Protein AF-A0A711RV17-F1 (afdb_monomer)

Foldseek 3Di:
DDCVPPDPDDDDDDDPPDDPVVVVVVVVVVLVVCVVVVHDDDPVSVVVCVVVVPPPPDDPQDPVNVVVVVVVVVVPDDDDDPVVVVVVVVVVVVVVVVCVVVPDDD

pLDDT: mean 82.55, std 11.72, range [51.72, 95.69]

Nearest PDB structures (foldseek):
  2ve7-assembly2_B  TM=2.811E-01  e=3.535E+00  Homo sapiens
  3iz0-assembly1_E  TM=3.374E-01  e=9.638E+00  Homo sapiens

Mean predicted aligned error: 13.84 Å

Radius of gyration: 24.09 Å; Cα contacts (8 Å, |Δi|>4): 15; chains: 1; bounding box: 54×31×62 Å

Secondary structure (DSSP, 8-state):
---TTS-SS------TTS-HHHHHHHHHHHHHHHHHTT----HHHHHHHHHHHTT-SS----HHHHHHHHHHHHHTSPPPPHHHHHHHHHHHHHHHHHHGGGS---

Sequence (106 aa):
MNMTNMPAEPLIFQSGTQSAGLELVNIYFWIFRQFMEEKELTKPLARLVYTNLKTARTDNVSLQSVGKRFKEFFENKPEPTAEKMAQVRELRELEEARRMPYVMSK

Organism: Salmonella enterica I (NCBI:txid59201)

Structure (mmCIF, N/CA/C/O backbone):
data_AF-A0A711RV17-F1
#
_entry.id   AF-A0A711RV17-F1
#
loop_
_atom_site.group_PDB
_atom_site.id
_atom_site.type_symbol
_atom_site.label_atom_id
_atom_site.label_alt_id
_atom_site.label_comp_id
_atom_site.label_asym_id
_atom_site.label_entity_id
_atom_site.label_seq_id
_atom_site.pdbx_PDB_ins_code
_atom_site.Cartn_x
_atom_site.Cartn_y
_atom_site.Cartn_z
_atom_site.occupancy
_atom_site.B_iso_or_equiv
_atom_site.auth_seq_id
_atom_site.auth_comp_id
_atom_site.auth_asym_id
_atom_site.auth_atom_id
_atom_site.pdbx_PDB_model_num
ATOM 1 N N . MET A 1 1 ? 18.942 12.712 5.342 1.00 51.72 1 MET A N 1
ATOM 2 C CA . MET A 1 1 ? 17.540 12.266 5.516 1.00 51.72 1 MET A CA 1
ATOM 3 C C . MET A 1 1 ? 16.836 13.241 6.443 1.00 51.72 1 MET A C 1
ATOM 5 O O . MET A 1 1 ? 17.444 13.654 7.420 1.00 51.72 1 MET A O 1
ATOM 9 N N . ASN A 1 2 ? 15.605 13.639 6.123 1.00 63.06 2 ASN A N 1
ATOM 10 C CA . ASN A 1 2 ? 14.779 14.463 7.006 1.00 63.06 2 ASN A CA 1
ATOM 11 C C . ASN A 1 2 ? 14.029 13.534 7.982 1.00 63.06 2 ASN A C 1
ATOM 13 O O . ASN A 1 2 ? 13.256 12.690 7.538 1.00 63.06 2 ASN A O 1
ATOM 17 N N . MET A 1 3 ? 14.285 13.685 9.285 1.00 79.38 3 MET A N 1
ATOM 18 C CA . MET A 1 3 ? 13.766 12.824 10.360 1.00 79.38 3 MET A CA 1
ATOM 19 C C . MET A 1 3 ? 12.780 13.561 11.283 1.00 79.38 3 MET A C 1
ATOM 21 O O . MET A 1 3 ? 12.527 13.104 12.392 1.00 79.38 3 MET A O 1
ATOM 25 N N . THR A 1 4 ? 12.207 14.691 10.848 1.00 79.69 4 THR A N 1
ATOM 26 C CA . THR A 1 4 ? 11.356 15.575 11.674 1.00 79.69 4 THR A CA 1
ATOM 27 C C . THR A 1 4 ? 10.150 14.876 12.318 1.00 79.69 4 THR A C 1
ATOM 29 O O . THR A 1 4 ? 9.645 15.354 13.326 1.00 79.69 4 THR A O 1
ATOM 32 N N . ASN A 1 5 ? 9.703 13.739 11.777 1.00 72.38 5 ASN A N 1
ATOM 33 C CA . ASN A 1 5 ? 8.567 12.972 12.304 1.00 72.38 5 ASN A CA 1
ATOM 34 C C . ASN A 1 5 ? 8.966 11.652 12.984 1.00 72.38 5 ASN A C 1
ATOM 36 O O . ASN A 1 5 ? 8.089 10.844 13.291 1.00 72.38 5 ASN A O 1
ATOM 40 N N . MET A 1 6 ? 10.262 11.388 13.164 1.00 68.75 6 MET A N 1
ATOM 41 C CA . MET A 1 6 ? 10.698 10.208 13.903 1.00 68.75 6 MET A CA 1
ATOM 42 C C . MET A 1 6 ? 10.447 10.450 15.399 1.00 68.75 6 MET A C 1
ATOM 44 O O . MET A 1 6 ? 10.821 11.514 15.897 1.00 68.75 6 MET A O 1
ATOM 48 N N . PRO A 1 7 ? 9.816 9.510 16.122 1.00 74.19 7 PRO A N 1
ATOM 49 C CA . PRO A 1 7 ? 9.662 9.626 17.566 1.00 74.19 7 PRO A CA 1
ATOM 50 C C . PRO A 1 7 ? 11.030 9.826 18.229 1.00 74.19 7 PRO A C 1
ATOM 52 O O . PRO A 1 7 ? 11.968 9.087 17.934 1.00 74.19 7 PRO A O 1
ATOM 55 N N . ALA A 1 8 ? 11.139 10.829 19.105 1.00 78.75 8 ALA A N 1
ATOM 56 C CA . ALA A 1 8 ? 12.358 11.070 19.880 1.00 78.75 8 ALA A CA 1
ATOM 57 C C . ALA A 1 8 ? 12.600 9.966 20.924 1.00 78.75 8 ALA A C 1
ATOM 59 O O . ALA A 1 8 ? 13.736 9.727 21.328 1.00 78.75 8 ALA A O 1
ATOM 60 N N . GLU A 1 9 ? 11.532 9.284 21.342 1.00 81.31 9 GLU A N 1
ATOM 61 C CA . GLU A 1 9 ? 11.593 8.160 22.268 1.00 81.31 9 GLU A CA 1
ATOM 62 C C . GLU A 1 9 ? 11.722 6.819 21.521 1.00 81.31 9 GLU A C 1
ATOM 64 O O . GLU A 1 9 ? 11.080 6.628 20.481 1.00 81.31 9 GLU A O 1
ATOM 69 N N . PRO A 1 10 ? 12.520 5.865 22.041 1.00 77.50 10 PRO A N 1
ATOM 70 C CA . PRO A 1 10 ? 12.622 4.526 21.474 1.00 77.50 10 PRO A CA 1
ATOM 71 C C . PRO A 1 10 ? 11.266 3.816 21.461 1.00 77.50 10 PRO A C 1
ATOM 73 O O . PRO A 1 10 ? 10.530 3.836 22.445 1.00 77.50 10 PRO A O 1
ATOM 76 N N . LEU A 1 11 ? 10.955 3.118 20.368 1.00 70.06 11 LEU A N 1
ATOM 77 C CA . LEU A 1 11 ? 9.786 2.241 20.315 1.00 70.06 11 LEU A CA 1
ATOM 78 C C . LEU A 1 11 ? 10.022 1.030 21.229 1.00 70.06 11 LEU A C 1
ATOM 80 O O . LEU A 1 11 ? 10.791 0.129 20.893 1.00 70.06 11 LEU A O 1
ATOM 84 N N . ILE A 1 12 ? 9.369 1.013 22.391 1.00 70.56 12 ILE A N 1
ATOM 85 C CA . ILE A 1 12 ? 9.409 -0.113 23.329 1.00 70.56 12 ILE A CA 1
ATOM 86 C C . ILE A 1 12 ? 8.277 -1.081 22.969 1.00 70.56 12 ILE A C 1
ATOM 88 O O . ILE A 1 12 ? 7.100 -0.779 23.158 1.00 70.56 12 ILE A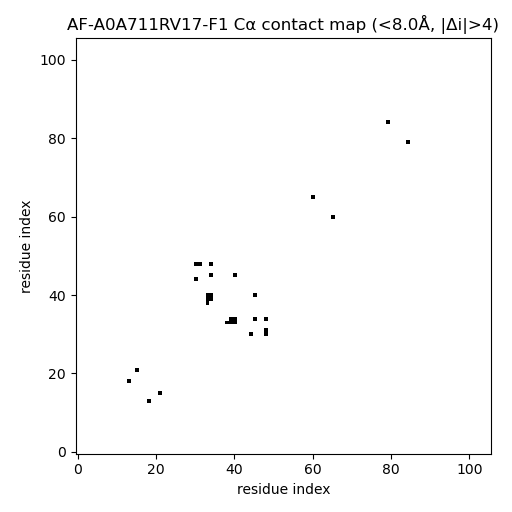 O 1
ATOM 92 N N . PHE A 1 13 ? 8.629 -2.262 22.462 1.00 60.44 13 PHE A N 1
ATOM 93 C CA . PHE A 1 13 ? 7.667 -3.325 22.171 1.00 60.44 13 PHE A CA 1
ATOM 94 C C . PHE A 1 13 ? 7.478 -4.207 23.411 1.00 60.44 13 PHE A C 1
ATOM 96 O O . PHE A 1 13 ? 8.400 -4.907 23.826 1.00 60.44 13 PHE A O 1
ATOM 103 N N . GLN A 1 14 ? 6.289 -4.169 24.016 1.00 61.12 14 GLN A N 1
ATOM 104 C CA . GLN A 1 14 ? 5.925 -5.014 25.160 1.00 61.12 14 GLN A CA 1
ATOM 1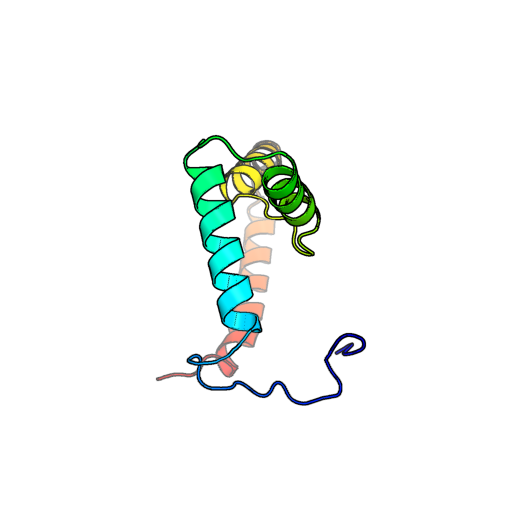05 C C . GLN A 1 14 ? 5.163 -6.269 24.705 1.00 61.12 14 GLN A C 1
ATOM 107 O O . GLN A 1 14 ? 4.385 -6.228 23.751 1.00 61.12 14 GLN A O 1
ATOM 112 N N . SER A 1 15 ? 5.373 -7.394 25.397 1.00 61.31 15 SER A N 1
ATOM 113 C CA . SER A 1 15 ? 4.679 -8.661 25.135 1.00 61.31 15 SER A CA 1
ATOM 114 C C . SER A 1 15 ? 3.172 -8.555 25.403 1.00 61.31 15 SER A C 1
ATOM 116 O O . SER A 1 15 ? 2.742 -8.011 26.419 1.00 61.31 15 SER A O 1
ATOM 118 N N . GLY A 1 16 ? 2.371 -9.087 24.479 1.00 59.34 16 GLY A N 1
ATOM 119 C CA . GLY A 1 16 ? 0.999 -8.648 24.215 1.00 59.34 16 GLY A CA 1
ATOM 120 C C . GLY A 1 16 ? -0.144 -9.139 25.104 1.00 59.34 16 GLY A C 1
ATOM 121 O O . GLY A 1 16 ? -1.276 -9.129 24.639 1.00 59.34 16 GLY A O 1
ATOM 122 N N . THR A 1 17 ? 0.091 -9.553 26.347 1.00 62.25 17 THR A N 1
ATOM 123 C CA . THR A 1 17 ? -0.991 -10.042 27.227 1.00 62.25 17 THR A CA 1
ATOM 124 C C . THR A 1 17 ? -1.742 -8.945 27.990 1.00 62.25 17 THR A C 1
ATOM 126 O O . THR A 1 17 ? -2.830 -9.217 28.483 1.00 62.25 17 THR A O 1
ATOM 129 N N . GLN A 1 18 ? -1.209 -7.718 28.074 1.00 65.81 18 GLN A N 1
ATOM 130 C CA . GLN A 1 18 ? -1.869 -6.555 28.707 1.00 65.81 18 GLN A CA 1
ATOM 131 C C . GLN A 1 18 ? -1.589 -5.246 27.949 1.00 65.81 18 GLN A C 1
ATOM 133 O O . GLN A 1 18 ? -1.399 -4.182 28.536 1.00 65.81 18 GLN A O 1
ATOM 138 N N . SER A 1 19 ? -1.483 -5.312 26.620 1.00 75.12 19 SER A N 1
ATOM 139 C CA . SER A 1 19 ? -1.264 -4.112 25.814 1.00 75.12 19 SER A CA 1
ATOM 140 C C . SER A 1 19 ? -2.603 -3.542 25.366 1.00 75.12 19 SER A C 1
ATOM 142 O O . SER A 1 19 ? -3.210 -4.045 24.420 1.00 75.12 19 SER A O 1
ATOM 144 N N . ALA A 1 20 ? -3.012 -2.431 25.983 1.00 75.31 20 ALA A N 1
ATOM 145 C CA . ALA A 1 20 ? -4.174 -1.657 25.541 1.00 75.31 20 ALA A CA 1
ATOM 146 C C . ALA A 1 20 ? -4.082 -1.277 24.047 1.00 75.31 20 ALA A C 1
ATOM 148 O O . ALA A 1 20 ? -5.094 -1.194 23.354 1.00 75.31 20 ALA A O 1
ATOM 149 N N . GLY A 1 21 ? -2.862 -1.099 23.524 1.00 77.25 21 GLY A N 1
ATOM 150 C CA . GLY A 1 21 ? -2.622 -0.860 22.101 1.00 77.25 21 GLY A CA 1
ATOM 151 C C . GLY A 1 21 ? -2.966 -2.066 21.222 1.00 77.25 21 GLY A C 1
ATOM 152 O O . GLY A 1 21 ? -3.630 -1.901 20.201 1.00 77.25 21 GLY A O 1
ATOM 153 N N . LEU A 1 22 ? -2.568 -3.280 21.617 1.00 79.88 22 LEU A N 1
ATOM 154 C CA . LEU A 1 22 ? -2.909 -4.499 20.871 1.00 79.88 22 LEU A CA 1
ATOM 155 C C . LEU A 1 22 ? -4.399 -4.839 20.965 1.00 79.88 22 LEU A C 1
ATOM 157 O O . LEU A 1 22 ? -4.993 -5.259 19.973 1.00 79.88 22 LEU A O 1
ATOM 161 N N . GLU A 1 23 ? -5.023 -4.606 22.118 1.00 80.62 23 GLU A N 1
ATOM 162 C CA . GLU A 1 23 ? -6.474 -4.745 22.274 1.00 80.62 23 GLU A CA 1
ATOM 163 C C . GLU A 1 23 ? -7.230 -3.785 21.350 1.00 80.62 23 GLU A C 1
ATOM 165 O O . GLU A 1 23 ? -8.160 -4.193 20.650 1.00 80.62 23 GLU A O 1
ATOM 170 N N . LEU A 1 24 ? -6.780 -2.529 21.267 1.00 82.38 24 LEU A N 1
ATOM 171 C CA . LEU A 1 24 ? -7.350 -1.545 20.354 1.00 82.38 24 LEU A CA 1
ATOM 172 C C . LEU A 1 24 ? -7.196 -1.980 18.890 1.00 82.38 24 LEU A C 1
ATOM 174 O O . LEU A 1 24 ? -8.162 -1.924 18.130 1.00 82.38 24 LEU A O 1
ATOM 178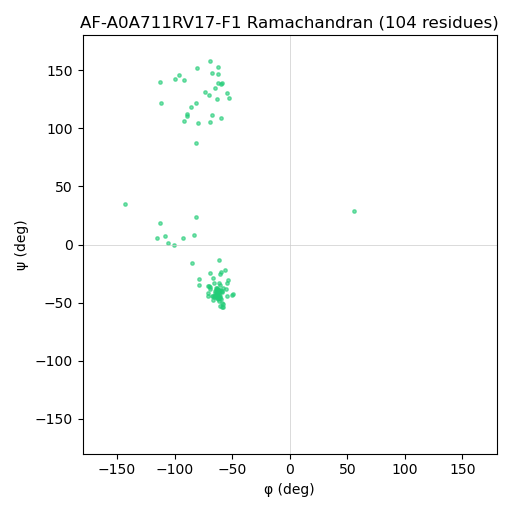 N N . VAL A 1 25 ? -6.017 -2.466 18.493 1.00 84.00 25 VAL A N 1
ATOM 179 C CA . VAL A 1 25 ? -5.769 -2.989 17.138 1.00 84.00 25 VAL A CA 1
ATOM 180 C C . VAL A 1 25 ? -6.706 -4.155 16.805 1.00 84.00 25 VAL A C 1
ATOM 182 O O . VAL A 1 25 ? -7.262 -4.197 15.707 1.00 84.00 25 VAL A O 1
ATOM 185 N N . ASN A 1 26 ? -6.955 -5.061 17.753 1.00 84.44 26 ASN A N 1
ATOM 186 C CA . ASN A 1 26 ? -7.881 -6.179 17.557 1.00 84.44 26 ASN A CA 1
ATOM 187 C C . ASN A 1 26 ? -9.322 -5.709 17.320 1.00 84.44 26 ASN A 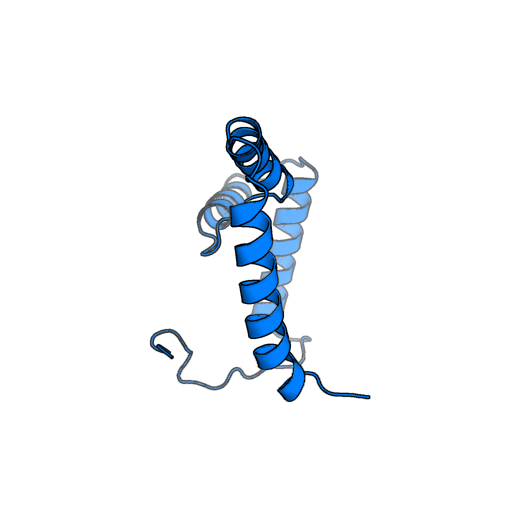C 1
ATOM 189 O O . ASN A 1 26 ? -9.997 -6.224 16.426 1.00 84.44 26 ASN A O 1
ATOM 193 N N . ILE A 1 27 ? -9.784 -4.706 18.074 1.00 87.00 27 ILE A N 1
ATOM 194 C CA . ILE A 1 27 ? -11.099 -4.086 17.859 1.00 87.00 27 ILE A CA 1
ATOM 195 C C . ILE A 1 27 ? -11.166 -3.470 16.458 1.00 87.00 27 ILE A C 1
ATOM 197 O O . ILE A 1 27 ? -12.136 -3.693 15.734 1.00 87.00 27 ILE A O 1
ATOM 201 N N . TYR A 1 28 ? -10.118 -2.755 16.039 1.00 88.06 28 TYR A N 1
ATOM 202 C CA . TYR A 1 28 ? -10.027 -2.195 14.691 1.00 88.06 28 TYR A CA 1
ATOM 203 C C . TYR A 1 28 ? -10.132 -3.282 13.617 1.00 88.06 28 TYR A C 1
ATOM 205 O O . TYR A 1 28 ? -10.979 -3.180 12.730 1.00 88.06 28 TYR A O 1
ATOM 213 N N . PHE A 1 29 ? -9.340 -4.353 13.708 1.00 89.12 29 PHE A N 1
ATOM 214 C CA . PHE A 1 29 ? -9.401 -5.448 12.739 1.00 89.12 29 PHE A CA 1
ATOM 215 C C . PHE A 1 29 ? -10.768 -6.123 12.698 1.00 89.12 29 PHE A C 1
ATOM 217 O O . PHE A 1 29 ? -11.263 -6.428 11.614 1.00 89.12 29 PHE A O 1
ATOM 224 N N . TRP A 1 30 ? -11.413 -6.308 13.848 1.00 93.12 30 TRP A N 1
ATOM 225 C CA . TRP A 1 30 ? -12.754 -6.875 13.894 1.00 93.12 30 TRP A CA 1
ATOM 226 C C . TRP A 1 30 ? -13.783 -5.979 13.186 1.00 93.12 30 TRP A C 1
ATOM 228 O O . TRP A 1 30 ? -14.540 -6.480 12.351 1.00 93.12 30 TRP A O 1
ATOM 238 N N . ILE A 1 31 ? -13.768 -4.663 13.441 1.00 92.94 31 ILE A N 1
ATOM 239 C CA . ILE A 1 31 ? -14.670 -3.695 12.790 1.00 92.94 31 ILE A CA 1
ATOM 240 C C . ILE A 1 31 ? -14.447 -3.686 11.273 1.00 92.94 31 ILE A C 1
ATOM 242 O O . ILE A 1 31 ? -15.408 -3.790 10.510 1.00 92.94 31 ILE A O 1
ATOM 246 N N . PHE A 1 32 ? -13.190 -3.597 10.826 1.00 90.19 32 PHE A N 1
ATOM 247 C CA . PHE A 1 32 ? -12.860 -3.606 9.400 1.00 90.19 32 PHE A CA 1
ATOM 248 C C . PHE A 1 32 ? -13.257 -4.926 8.738 1.00 90.19 32 PHE A C 1
ATOM 250 O O . PHE A 1 32 ? -13.789 -4.904 7.634 1.00 90.19 32 PHE A O 1
ATOM 257 N N . ARG A 1 33 ? -13.092 -6.069 9.415 1.00 92.81 33 ARG A N 1
ATOM 258 C CA . ARG A 1 33 ? -13.586 -7.353 8.905 1.00 92.81 33 ARG A CA 1
ATOM 259 C C . ARG A 1 33 ? -15.102 -7.335 8.719 1.00 92.81 33 ARG A C 1
ATOM 261 O O . ARG A 1 33 ? -15.570 -7.761 7.674 1.00 92.81 33 ARG A O 1
ATOM 268 N N . GLN A 1 34 ? -15.868 -6.831 9.694 1.00 94.12 34 GLN A N 1
ATOM 269 C CA . GLN A 1 34 ? -17.329 -6.741 9.551 1.00 94.12 34 GLN A CA 1
ATOM 270 C C . GLN A 1 34 ? -17.729 -5.836 8.376 1.00 94.12 34 GLN A C 1
ATOM 272 O O . GLN A 1 34 ? -18.623 -6.195 7.618 1.00 94.12 34 GLN A O 1
ATOM 277 N N . PHE A 1 35 ? -17.029 -4.714 8.185 1.00 91.75 35 PHE A N 1
ATOM 278 C CA . PHE A 1 35 ? -17.235 -3.834 7.034 1.00 91.75 35 PHE A CA 1
ATOM 279 C C . PHE A 1 35 ? -16.945 -4.530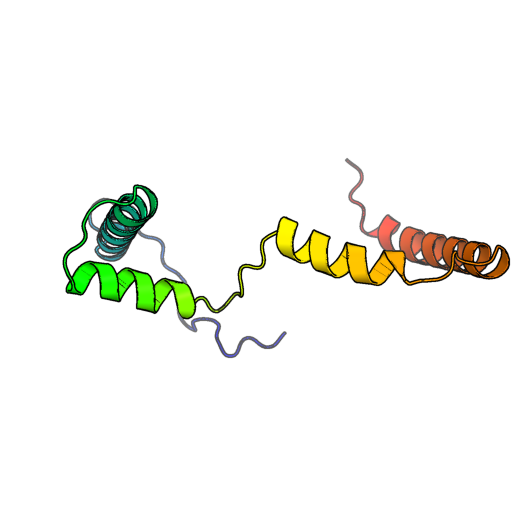 5.694 1.00 91.75 35 PHE A C 1
ATOM 281 O O . PHE A 1 35 ? -17.742 -4.425 4.769 1.00 91.75 35 PHE A O 1
ATOM 288 N N . MET A 1 36 ? -15.828 -5.258 5.597 1.00 89.06 36 MET A N 1
ATOM 289 C CA . MET A 1 36 ? -15.434 -5.992 4.384 1.00 89.06 36 MET A CA 1
ATOM 290 C C . MET A 1 36 ? -16.377 -7.161 4.064 1.00 89.06 36 MET A C 1
ATOM 292 O O . MET A 1 36 ? -16.529 -7.520 2.904 1.00 89.06 36 MET A O 1
ATOM 296 N N . GLU A 1 37 ? -17.005 -7.749 5.083 1.00 95.69 37 GLU A N 1
ATOM 297 C CA . GLU A 1 37 ? -18.039 -8.788 4.959 1.00 95.69 37 GLU A CA 1
ATOM 298 C C . GLU A 1 37 ? -19.445 -8.206 4.698 1.00 95.69 37 GLU A C 1
ATOM 300 O O . GLU A 1 37 ? -20.424 -8.944 4.774 1.00 95.69 37 GLU A O 1
ATOM 305 N N . GLU A 1 38 ? -19.559 -6.896 4.440 1.00 93.06 38 GLU A N 1
ATOM 306 C CA . GLU A 1 38 ? -20.821 -6.177 4.191 1.00 93.06 38 GLU A CA 1
ATOM 307 C C . GLU A 1 38 ? -21.864 -6.329 5.314 1.00 93.06 38 GLU A C 1
ATOM 309 O O . GLU A 1 38 ? -23.074 -6.244 5.097 1.00 93.06 38 GLU A O 1
ATOM 314 N N . LYS A 1 39 ? -21.406 -6.533 6.553 1.00 93.94 39 LYS A N 1
ATOM 315 C CA . LYS A 1 39 ? -22.291 -6.645 7.715 1.00 93.94 39 LYS A CA 1
ATOM 316 C C . LYS A 1 39 ? -22.736 -5.278 8.209 1.00 93.94 39 LYS A C 1
ATOM 318 O O . LYS A 1 39 ? -22.017 -4.282 8.109 1.00 93.94 39 LYS A O 1
ATOM 323 N N . GLU A 1 40 ? -23.920 -5.247 8.812 1.00 94.44 40 GLU A N 1
ATOM 324 C CA . GLU A 1 40 ? -24.461 -4.026 9.393 1.00 94.44 40 GLU A CA 1
ATOM 325 C C . GLU A 1 40 ? -23.575 -3.534 10.550 1.00 94.44 40 GLU A C 1
ATOM 327 O O . GLU A 1 40 ? -23.281 -4.259 11.503 1.00 94.44 40 GLU A O 1
ATOM 332 N N . LEU A 1 41 ? -23.144 -2.276 10.458 1.00 93.62 41 LEU A N 1
ATOM 333 C CA . LEU A 1 41 ? -22.385 -1.589 11.494 1.00 93.62 41 LEU A CA 1
ATOM 334 C C . LEU A 1 41 ? -23.230 -0.471 12.091 1.00 93.62 41 LEU A C 1
ATOM 336 O O . LEU A 1 41 ? -23.883 0.294 11.381 1.00 93.62 41 LEU A O 1
ATOM 340 N N . THR A 1 42 ? -23.147 -0.306 13.409 1.00 95.44 42 THR A N 1
ATOM 341 C CA . THR A 1 42 ? -23.736 0.864 14.063 1.00 95.44 42 THR A CA 1
ATOM 342 C C . THR A 1 42 ? -23.072 2.147 13.552 1.00 95.44 42 THR A C 1
ATOM 344 O O . THR A 1 42 ? -21.897 2.155 13.167 1.00 95.44 42 THR A O 1
ATOM 347 N N . LYS A 1 43 ? -23.803 3.271 13.582 1.00 93.75 43 LYS A N 1
ATOM 348 C CA . LYS A 1 43 ? -23.296 4.573 13.103 1.00 93.75 43 LYS A CA 1
ATOM 349 C C . LYS A 1 43 ? -21.905 4.945 13.659 1.00 93.75 43 LYS A C 1
ATOM 351 O O . LYS A 1 43 ? -21.080 5.405 12.868 1.00 93.75 43 LYS A O 1
ATOM 356 N N . PRO A 1 44 ? -21.593 4.748 14.960 1.00 91.81 44 PRO A N 1
ATOM 357 C CA . PRO A 1 44 ? -20.258 5.038 15.488 1.00 91.81 44 PRO A CA 1
ATOM 358 C C . PRO A 1 44 ? -19.149 4.177 14.867 1.00 91.81 44 PRO A C 1
ATOM 360 O O . PRO A 1 44 ? -18.089 4.704 14.532 1.00 91.81 44 PRO A O 1
ATOM 363 N N . LEU A 1 45 ? -19.396 2.880 14.659 1.00 91.06 45 LEU A N 1
ATOM 364 C CA . LEU A 1 45 ? -18.413 1.961 14.076 1.00 91.06 45 LEU A CA 1
ATOM 365 C C . LEU A 1 45 ? -18.188 2.250 12.588 1.00 91.06 45 LEU A C 1
ATOM 367 O O . LEU A 1 45 ? -17.047 2.318 12.136 1.00 91.06 45 LEU A O 1
ATOM 371 N N . ALA A 1 46 ? -19.261 2.521 11.841 1.00 90.31 46 ALA A N 1
ATOM 372 C CA . ALA A 1 46 ? -19.168 2.917 10.437 1.00 90.31 46 ALA A CA 1
ATOM 373 C C . ALA A 1 46 ? -18.379 4.229 10.260 1.00 90.31 46 ALA A C 1
ATOM 375 O O . ALA A 1 46 ? -17.550 4.353 9.354 1.00 90.31 46 ALA A O 1
ATOM 376 N N . ARG A 1 47 ? -18.576 5.201 11.163 1.00 89.25 47 ARG A N 1
ATOM 377 C CA . ARG A 1 47 ? -17.811 6.457 11.166 1.00 89.25 47 ARG A CA 1
ATOM 378 C C . ARG A 1 47 ? -16.316 6.214 11.377 1.00 89.25 47 ARG A C 1
ATOM 380 O O . ARG A 1 47 ? -15.504 6.876 10.728 1.00 89.25 47 ARG A O 1
ATOM 387 N N . LEU A 1 48 ? -15.952 5.277 12.252 1.00 87.94 48 LEU A N 1
ATOM 388 C CA . LEU A 1 48 ? -14.558 4.917 12.514 1.00 87.94 48 LEU A CA 1
ATOM 389 C C . LEU A 1 48 ? -13.890 4.334 11.262 1.00 87.94 48 LEU A C 1
ATOM 391 O O . LEU A 1 48 ? -12.792 4.767 10.914 1.00 87.94 48 LEU A O 1
ATOM 395 N N . VAL A 1 49 ? -14.573 3.453 10.527 1.00 87.62 49 VAL A N 1
ATOM 396 C CA . VAL A 1 49 ? -14.080 2.937 9.238 1.00 87.62 49 VAL A CA 1
ATOM 397 C C . VAL A 1 49 ? -13.888 4.068 8.231 1.00 87.62 49 VAL A C 1
ATOM 399 O O . VAL A 1 49 ? -12.794 4.231 7.702 1.00 87.62 49 VAL A O 1
ATOM 402 N N . TYR A 1 50 ? -14.914 4.892 7.996 1.00 83.19 50 TYR A N 1
ATOM 403 C CA . TYR A 1 50 ? -14.863 5.951 6.981 1.00 83.19 50 TYR A CA 1
ATOM 404 C C . TYR A 1 50 ? -13.753 6.974 7.243 1.00 83.19 50 TYR A C 1
ATOM 406 O O . TYR A 1 50 ? -13.057 7.394 6.317 1.00 83.19 50 TYR A O 1
ATOM 414 N N . THR A 1 51 ? -13.576 7.357 8.510 1.00 82.44 51 THR A N 1
ATOM 415 C CA . THR A 1 51 ? -12.551 8.331 8.899 1.00 82.44 51 THR A CA 1
ATOM 416 C C . THR A 1 51 ? -11.158 7.770 8.644 1.00 82.44 51 THR A C 1
ATOM 418 O O . THR A 1 51 ? -10.330 8.489 8.112 1.00 82.44 51 THR A O 1
ATOM 421 N N . ASN A 1 52 ? -10.910 6.493 8.948 1.00 78.00 52 ASN A N 1
ATOM 422 C CA . ASN A 1 52 ? -9.603 5.860 8.745 1.00 78.00 52 ASN A CA 1
ATOM 423 C C . ASN A 1 52 ? -9.340 5.451 7.284 1.00 78.00 52 ASN A C 1
ATOM 425 O O . ASN A 1 52 ? -8.200 5.485 6.831 1.00 78.00 52 ASN A O 1
ATOM 429 N N . LEU A 1 53 ? -10.384 5.116 6.519 1.00 72.94 53 L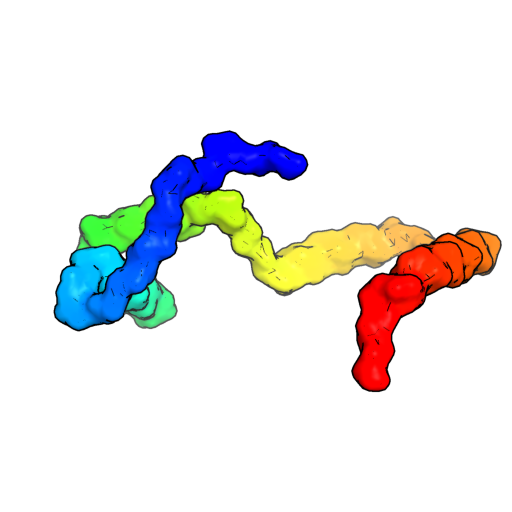EU A N 1
ATOM 430 C CA . LEU A 1 53 ? -10.273 4.728 5.109 1.00 72.94 53 LEU A CA 1
ATOM 431 C C . LEU A 1 53 ? -9.699 5.857 4.239 1.00 72.94 53 LEU A C 1
ATOM 433 O O . LEU A 1 53 ? -8.997 5.589 3.269 1.00 72.94 53 LEU A O 1
ATOM 437 N N . LYS A 1 54 ? -10.006 7.116 4.583 1.00 66.31 54 LYS A N 1
ATOM 438 C CA . LYS A 1 54 ? -9.624 8.308 3.806 1.00 66.31 54 LYS A CA 1
ATOM 439 C C . LYS A 1 54 ? -8.484 9.128 4.414 1.00 66.31 54 LYS A C 1
ATOM 441 O O . LYS A 1 54 ? -8.134 10.163 3.858 1.00 66.31 54 LYS A O 1
ATOM 446 N N . THR A 1 55 ? -7.926 8.705 5.546 1.00 66.62 55 THR A N 1
ATOM 447 C CA . THR A 1 55 ? -6.839 9.421 6.244 1.00 66.62 55 THR A CA 1
ATOM 448 C C . THR A 1 55 ? -5.534 8.641 6.287 1.00 66.62 55 THR A C 1
ATOM 450 O O . THR A 1 55 ? -4.571 9.099 6.909 1.00 66.62 55 THR A O 1
ATOM 453 N N . ALA A 1 56 ? -5.466 7.485 5.621 1.00 63.34 56 ALA A N 1
ATOM 454 C CA . ALA A 1 56 ? -4.195 6.819 5.400 1.00 63.34 56 ALA A CA 1
ATOM 455 C C . ALA A 1 56 ? -3.222 7.821 4.758 1.00 63.34 56 ALA A C 1
ATOM 457 O O . ALA A 1 56 ? -3.526 8.439 3.741 1.00 63.34 56 ALA A O 1
ATOM 458 N N . ARG A 1 57 ? -2.041 7.996 5.366 1.00 55.72 57 ARG A N 1
ATOM 459 C CA . ARG A 1 57 ? -0.966 8.849 4.819 1.00 55.72 57 ARG A CA 1
ATOM 460 C C . ARG A 1 57 ? -0.466 8.366 3.452 1.00 55.72 57 ARG A C 1
ATOM 462 O O . ARG A 1 57 ? 0.272 9.083 2.785 1.00 55.72 57 ARG A O 1
ATOM 469 N N . THR A 1 58 ? -0.836 7.149 3.076 1.00 53.91 58 THR A N 1
ATOM 470 C CA . THR A 1 58 ? -0.533 6.500 1.810 1.00 53.91 58 THR A CA 1
ATOM 471 C C . THR A 1 58 ? -1.808 6.341 0.993 1.00 53.91 58 THR A C 1
ATOM 473 O O . THR A 1 58 ? -2.749 5.667 1.415 1.00 53.91 58 THR A O 1
ATOM 476 N N . ASP A 1 59 ? -1.808 6.910 -0.212 1.00 58.56 59 ASP A N 1
ATOM 477 C CA . ASP A 1 59 ? -2.800 6.584 -1.230 1.00 58.56 59 ASP A CA 1
ATOM 478 C C . ASP A 1 59 ? -2.581 5.141 -1.687 1.00 58.56 59 ASP A C 1
ATOM 480 O O . ASP A 1 59 ? -1.589 4.808 -2.339 1.00 58.56 59 ASP A O 1
ATOM 484 N N . ASN A 1 60 ? -3.523 4.265 -1.353 1.00 62.38 60 ASN A N 1
ATOM 485 C CA . ASN A 1 60 ? -3.517 2.900 -1.856 1.00 62.38 60 ASN A CA 1
ATOM 486 C C . ASN A 1 60 ? -4.122 2.893 -3.263 1.00 62.38 60 ASN A C 1
ATOM 488 O O . ASN A 1 60 ? -5.323 2.703 -3.448 1.00 62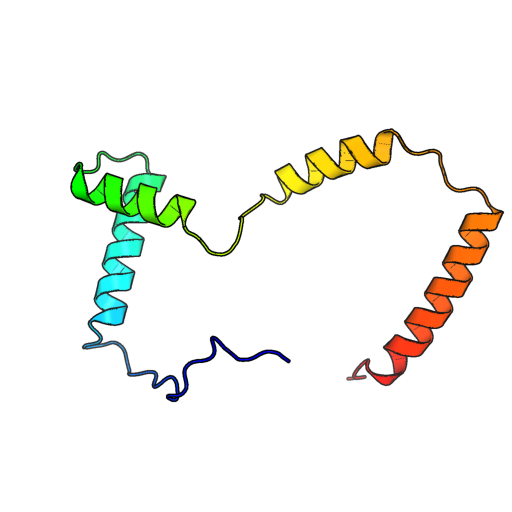.38 60 ASN A O 1
ATOM 492 N N . VAL A 1 61 ? -3.286 3.118 -4.274 1.00 66.38 61 VAL A N 1
ATOM 493 C CA . VAL A 1 61 ? -3.668 2.890 -5.670 1.00 66.38 61 VAL A CA 1
ATOM 494 C C . VAL A 1 61 ? -3.513 1.398 -5.948 1.00 66.38 61 VAL A C 1
ATOM 496 O O . VAL A 1 61 ? -2.426 0.846 -5.793 1.00 66.38 61 VAL A O 1
ATOM 499 N N . SER A 1 62 ? -4.589 0.720 -6.355 1.00 76.31 62 SER A N 1
ATOM 500 C CA . SER A 1 62 ? -4.483 -0.700 -6.703 1.00 76.31 62 SER A CA 1
ATOM 501 C C . SER A 1 62 ? -3.536 -0.890 -7.892 1.00 76.31 62 SER A C 1
ATOM 503 O O . SER A 1 62 ? -3.509 -0.059 -8.804 1.00 76.31 62 SER A O 1
ATOM 505 N N . LEU A 1 63 ? -2.800 -2.007 -7.935 1.00 79.00 63 LEU A N 1
ATOM 506 C CA . LEU A 1 63 ? -1.949 -2.347 -9.087 1.00 79.00 63 LEU A CA 1
ATOM 507 C C . LEU A 1 63 ? -2.746 -2.358 -10.398 1.00 79.00 63 LEU A C 1
ATOM 509 O O . LEU A 1 63 ? -2.236 -1.949 -11.435 1.00 79.00 63 LEU A O 1
ATOM 513 N N . GLN A 1 64 ? -4.024 -2.741 -10.340 1.00 81.38 64 GLN A N 1
ATOM 514 C CA . GLN A 1 64 ? -4.944 -2.650 -11.471 1.00 81.38 64 GLN A CA 1
ATOM 515 C C . GLN A 1 64 ? -5.173 -1.197 -11.920 1.00 81.38 64 GLN A C 1
ATOM 517 O O . GLN A 1 64 ? -5.179 -0.917 -13.117 1.00 81.38 64 GLN A O 1
ATOM 522 N N . SER A 1 65 ? -5.342 -0.263 -10.980 1.00 81.75 65 SER A N 1
ATOM 523 C CA . SER A 1 65 ? -5.538 1.161 -11.286 1.00 81.75 65 SER A CA 1
ATOM 524 C C . SER A 1 65 ? -4.270 1.799 -11.849 1.00 81.75 65 SER A C 1
ATOM 526 O O . SER A 1 65 ? -4.352 2.593 -12.786 1.00 81.75 65 SER A O 1
ATOM 528 N N . VAL A 1 66 ? -3.099 1.419 -11.323 1.00 86.25 66 VAL A N 1
ATOM 529 C CA . VAL A 1 66 ? -1.798 1.769 -11.912 1.00 86.25 66 VAL A CA 1
ATOM 530 C C . VAL A 1 66 ? -1.728 1.222 -13.338 1.00 86.25 66 VAL A C 1
ATOM 532 O O . VAL A 1 66 ? -1.541 1.989 -14.277 1.00 86.25 66 VAL A O 1
ATOM 535 N N . GLY A 1 67 ? -1.981 -0.075 -13.520 1.00 88.94 67 GLY A N 1
ATOM 536 C CA . GLY A 1 67 ? -1.952 -0.737 -14.821 1.00 88.94 67 GLY A CA 1
ATOM 537 C C . GLY A 1 67 ? -2.854 -0.067 -15.855 1.00 88.94 67 GLY A C 1
ATOM 538 O O . GLY A 1 67 ? -2.403 0.188 -16.965 1.00 88.94 67 GLY A O 1
ATOM 539 N N . LYS A 1 68 ? -4.088 0.305 -15.489 1.00 88.62 68 LYS A N 1
ATOM 540 C CA . LYS A 1 68 ? -5.010 1.021 -16.384 1.00 88.62 68 LYS A CA 1
ATOM 541 C C . LYS A 1 68 ? -4.427 2.354 -16.863 1.00 88.62 68 LYS A C 1
ATOM 543 O O . LYS A 1 68 ? -4.386 2.601 -18.063 1.00 88.62 68 LYS A O 1
ATOM 548 N N . ARG A 1 69 ? -3.937 3.185 -15.936 1.00 85.69 69 ARG A N 1
ATOM 549 C CA . ARG A 1 69 ? -3.362 4.503 -16.259 1.00 85.69 69 ARG A CA 1
ATOM 550 C C . ARG A 1 69 ? -2.118 4.384 -17.137 1.00 85.69 69 ARG A C 1
ATOM 552 O O . ARG A 1 69 ? -1.960 5.132 -18.095 1.00 85.69 69 ARG A O 1
ATOM 559 N N . PHE A 1 70 ? -1.235 3.445 -16.809 1.00 89.25 70 PHE A N 1
ATOM 560 C CA . PHE A 1 70 ? -0.006 3.236 -17.569 1.00 89.25 70 PHE A CA 1
ATOM 561 C C . PHE A 1 70 ? -0.276 2.620 -18.942 1.00 89.25 70 PHE A C 1
ATOM 563 O O . PHE A 1 70 ? 0.378 3.011 -19.902 1.00 89.25 70 PHE A O 1
ATOM 570 N N . LYS A 1 71 ? -1.257 1.720 -19.063 1.00 90.12 71 LYS A N 1
ATOM 571 C CA . LYS A 1 71 ? -1.675 1.155 -20.350 1.00 90.12 71 LYS A CA 1
ATOM 572 C C . LYS A 1 71 ? -2.114 2.256 -21.314 1.00 90.12 71 LYS A C 1
ATOM 574 O O . LYS A 1 71 ? -1.531 2.381 -22.383 1.00 90.12 71 LYS A O 1
ATOM 579 N N . GLU A 1 72 ? -3.043 3.111 -20.888 1.00 87.44 72 GLU A N 1
ATOM 580 C CA . GLU A 1 72 ? -3.506 4.258 -21.684 1.00 87.44 72 GLU A CA 1
ATOM 581 C C . GLU A 1 72 ? -2.350 5.205 -22.054 1.00 87.44 72 GLU A C 1
ATOM 583 O O . GLU A 1 72 ? -2.294 5.740 -23.161 1.00 87.44 72 GLU A O 1
ATOM 588 N N . PHE A 1 73 ? -1.392 5.407 -21.144 1.00 87.12 73 PHE A N 1
ATOM 589 C CA . PHE A 1 73 ? -0.217 6.233 -21.412 1.00 87.12 73 PHE A CA 1
ATOM 590 C C . PHE A 1 73 ? 0.724 5.617 -22.457 1.00 87.12 73 PHE A C 1
ATOM 592 O O . PHE A 1 73 ? 1.197 6.342 -23.332 1.00 87.12 73 PHE A O 1
ATOM 599 N N . PHE A 1 74 ? 1.015 4.315 -22.369 1.00 86.12 74 PHE A N 1
ATOM 600 C CA . PHE A 1 74 ? 1.973 3.638 -23.247 1.00 86.12 74 PHE A CA 1
ATOM 601 C C . PHE A 1 74 ? 1.399 3.303 -24.625 1.00 86.12 74 PHE A C 1
ATOM 603 O O . PHE A 1 74 ? 2.127 3.423 -25.604 1.00 86.12 74 PHE A O 1
ATOM 610 N N . GLU A 1 75 ? 0.111 2.965 -24.728 1.00 89.88 75 GLU A N 1
ATOM 611 C CA . GLU A 1 75 ? -0.549 2.685 -26.017 1.00 89.88 75 GLU A CA 1
ATOM 612 C C . GLU A 1 75 ? -0.512 3.887 -26.974 1.00 89.88 75 GLU A C 1
ATOM 614 O O . GLU A 1 75 ? -0.521 3.719 -28.189 1.00 89.88 75 GLU A O 1
ATOM 619 N N . ASN A 1 76 ? -0.417 5.104 -26.433 1.00 86.50 76 ASN A N 1
ATOM 620 C CA . ASN A 1 76 ? -0.369 6.344 -27.208 1.00 86.50 76 ASN A CA 1
ATOM 621 C C . ASN A 1 76 ? 1.058 6.824 -27.532 1.00 86.50 76 ASN A C 1
ATOM 623 O O . ASN A 1 76 ? 1.235 7.938 -28.035 1.00 86.50 76 ASN A O 1
ATOM 627 N N . LYS A 1 77 ? 2.098 6.046 -27.208 1.00 86.44 77 LYS A N 1
ATOM 628 C CA . LYS A 1 77 ? 3.493 6.417 -27.488 1.00 86.44 77 LYS A CA 1
ATOM 629 C C . LYS A 1 77 ? 3.996 5.721 -28.755 1.00 86.44 77 LYS A C 1
ATOM 631 O O . LYS A 1 77 ? 3.670 4.562 -28.981 1.00 86.44 77 LYS A O 1
ATOM 636 N N . PRO A 1 78 ? 4.815 6.405 -29.574 1.00 88.38 78 PRO A N 1
ATOM 637 C CA . PRO A 1 78 ? 5.467 5.763 -30.704 1.00 88.38 78 PRO A CA 1
ATOM 638 C C . PRO A 1 78 ? 6.496 4.740 -30.219 1.00 88.38 78 PRO A C 1
ATOM 640 O O . PRO A 1 78 ? 7.165 4.959 -29.203 1.00 88.38 78 PRO A O 1
ATOM 643 N N . GLU A 1 79 ? 6.663 3.670 -30.993 1.00 88.50 79 GLU A N 1
ATOM 644 C CA . GLU A 1 79 ? 7.727 2.696 -30.766 1.00 88.50 79 GLU A CA 1
ATOM 645 C C . GLU A 1 79 ? 9.111 3.376 -30.817 1.00 88.50 79 GLU A C 1
ATOM 647 O O . GLU A 1 79 ? 9.345 4.258 -31.658 1.00 88.50 79 GLU A O 1
ATOM 652 N N . PRO A 1 80 ? 10.048 3.013 -29.924 1.00 87.75 80 PRO A N 1
ATOM 653 C CA . PRO A 1 80 ? 11.388 3.584 -29.930 1.00 87.75 80 PRO A CA 1
ATOM 654 C C . PRO A 1 80 ? 12.142 3.262 -31.226 1.00 87.75 80 PRO A C 1
ATOM 656 O O . PRO A 1 80 ? 12.130 2.134 -31.717 1.00 87.75 80 PRO A O 1
ATOM 659 N N . THR A 1 81 ? 12.871 4.243 -31.760 1.00 92.94 81 THR A N 1
ATOM 660 C CA . THR A 1 81 ? 13.749 4.030 -32.919 1.00 92.94 81 THR A CA 1
ATOM 661 C C . THR A 1 81 ? 14.959 3.168 -32.554 1.00 92.94 81 THR A C 1
ATOM 663 O O . THR A 1 81 ? 15.380 3.126 -31.396 1.00 92.94 81 THR A O 1
ATOM 666 N N . ALA A 1 82 ? 15.572 2.524 -33.551 1.00 91.75 82 ALA A N 1
ATOM 667 C CA . ALA A 1 82 ? 16.767 1.697 -33.354 1.00 91.75 82 ALA A CA 1
ATOM 668 C C . ALA A 1 82 ? 17.919 2.461 -32.669 1.00 91.75 82 ALA A C 1
ATOM 670 O O . ALA A 1 82 ? 18.578 1.920 -31.785 1.00 91.75 82 ALA A O 1
ATOM 671 N N . GLU A 1 83 ? 18.105 3.739 -33.009 1.00 92.69 83 GLU A N 1
ATOM 672 C CA . GLU A 1 83 ? 19.105 4.618 -32.385 1.00 92.69 83 GLU A CA 1
ATOM 673 C C . GLU A 1 83 ? 18.825 4.852 -30.895 1.00 92.69 83 GLU A C 1
ATOM 675 O O . GLU A 1 83 ? 19.721 4.724 -30.062 1.00 92.69 83 GLU A O 1
ATOM 680 N N . LYS A 1 84 ? 17.564 5.122 -30.527 1.00 90.88 84 LYS A N 1
ATOM 681 C CA . LYS A 1 84 ? 17.162 5.256 -29.118 1.00 90.88 84 LYS A CA 1
ATOM 682 C C . LYS A 1 84 ? 17.339 3.942 -28.365 1.00 90.88 84 LYS A C 1
ATOM 684 O O . LYS A 1 84 ? 17.763 3.950 -27.215 1.00 90.88 84 LYS A O 1
ATOM 689 N N . MET A 1 85 ? 17.064 2.811 -29.012 1.00 94.06 85 MET A N 1
ATOM 690 C CA . MET A 1 85 ? 17.288 1.494 -28.417 1.00 94.06 85 MET A CA 1
ATOM 691 C C . MET A 1 85 ? 18.773 1.199 -28.181 1.00 94.06 85 MET A C 1
ATOM 693 O O . MET A 1 85 ? 19.094 0.536 -27.197 1.00 94.06 85 MET A O 1
ATOM 697 N N . ALA A 1 86 ? 19.677 1.696 -29.031 1.00 93.31 86 ALA A N 1
ATOM 698 C CA . ALA A 1 86 ? 21.119 1.602 -28.803 1.00 93.31 86 ALA A CA 1
ATOM 699 C C . ALA A 1 86 ? 21.546 2.434 -27.581 1.00 93.31 86 ALA A C 1
ATOM 701 O O . ALA A 1 86 ? 22.171 1.897 -26.670 1.00 93.31 86 ALA A O 1
ATOM 702 N N . GLN A 1 87 ? 21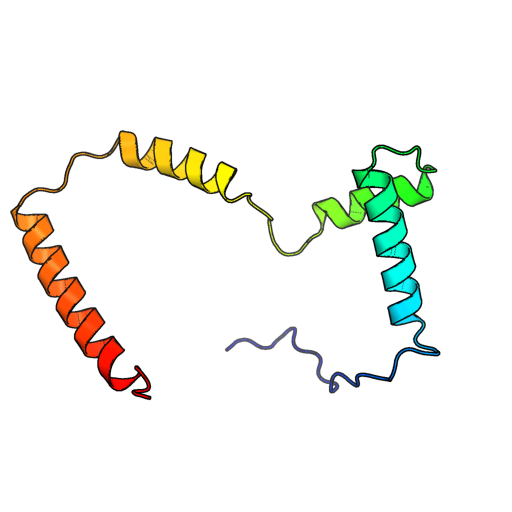.086 3.686 -27.485 1.00 92.69 87 GLN A N 1
ATOM 703 C CA . GLN A 1 87 ? 21.345 4.552 -26.324 1.00 92.69 87 GLN A CA 1
ATOM 704 C C . GLN A 1 87 ? 20.824 3.944 -25.011 1.00 92.69 87 GLN A C 1
ATOM 706 O O . GLN A 1 87 ? 21.486 4.003 -23.978 1.00 92.69 87 GLN A O 1
ATOM 711 N N . VAL A 1 88 ? 19.645 3.313 -25.038 1.00 92.88 88 VAL A N 1
ATOM 712 C CA . VAL A 1 88 ? 19.085 2.618 -23.866 1.00 92.88 88 VAL A CA 1
ATOM 713 C C . VAL A 1 88 ? 19.968 1.447 -23.428 1.00 92.88 88 VAL A C 1
ATOM 715 O O . VAL A 1 88 ? 20.103 1.215 -22.227 1.00 92.88 88 VAL A O 1
ATOM 718 N N . ARG A 1 89 ? 20.577 0.708 -24.365 1.00 93.81 89 ARG A N 1
ATOM 719 C CA . ARG A 1 89 ? 21.494 -0.397 -24.033 1.00 93.81 89 ARG A CA 1
ATOM 720 C C . ARG A 1 89 ? 22.750 0.117 -23.341 1.00 93.81 89 ARG A C 1
ATOM 722 O O . ARG A 1 89 ? 23.093 -0.412 -22.291 1.00 93.81 89 ARG A O 1
ATOM 729 N N . GLU A 1 90 ? 23.349 1.186 -23.857 1.00 93.88 90 GLU A N 1
ATOM 730 C CA . GLU A 1 90 ? 24.517 1.826 -23.238 1.00 93.88 90 GLU A CA 1
ATOM 731 C C . GLU A 1 90 ? 24.203 2.317 -21.816 1.00 93.88 90 GLU A C 1
ATOM 733 O O . GLU A 1 90 ? 24.933 2.023 -20.870 1.00 93.88 90 GLU A O 1
ATOM 738 N N . LEU A 1 91 ? 23.068 3.000 -21.628 1.00 94.56 91 LEU A N 1
ATOM 739 C CA . LEU A 1 91 ? 22.630 3.460 -20.304 1.00 94.56 91 LEU A CA 1
ATOM 740 C C . LEU A 1 91 ? 22.379 2.299 -19.338 1.00 94.56 91 LEU A C 1
ATOM 742 O O . LEU A 1 91 ? 22.718 2.390 -18.157 1.00 94.56 91 LEU A O 1
ATOM 746 N N . ARG A 1 92 ? 21.802 1.201 -19.832 1.00 94.00 92 ARG A N 1
ATOM 747 C CA . ARG A 1 92 ? 21.571 -0.004 -19.035 1.00 94.00 92 ARG A CA 1
ATOM 748 C C . ARG A 1 92 ? 22.885 -0.641 -18.594 1.00 94.00 92 ARG A C 1
ATOM 750 O O . ARG A 1 92 ? 22.981 -1.049 -17.445 1.00 94.00 92 ARG A O 1
ATOM 757 N N . GLU A 1 93 ? 23.873 -0.732 -19.478 1.00 95.44 93 GLU A N 1
ATOM 758 C CA . GLU A 1 93 ? 25.194 -1.283 -19.156 1.00 95.44 93 GLU A CA 1
ATOM 759 C C . GLU A 1 93 ? 25.924 -0.431 -18.113 1.00 95.44 93 GLU A C 1
ATOM 761 O O . GLU A 1 93 ? 26.513 -0.977 -17.181 1.00 95.44 93 GLU A O 1
ATOM 766 N N . LEU A 1 94 ? 25.816 0.898 -18.203 1.00 94.81 94 LEU A N 1
ATOM 767 C CA . LEU A 1 94 ? 26.355 1.818 -17.198 1.00 94.81 94 LEU A CA 1
ATOM 768 C C . LEU A 1 94 ? 25.698 1.635 -15.824 1.00 94.81 94 LEU A C 1
ATOM 770 O O . LEU A 1 94 ? 26.395 1.565 -14.811 1.00 94.81 94 LEU A O 1
ATOM 774 N N . GLU A 1 95 ? 24.367 1.554 -15.771 1.00 93.94 95 GLU A N 1
ATOM 775 C CA . GLU A 1 95 ? 23.633 1.302 -14.524 1.00 93.94 95 GLU A CA 1
ATOM 776 C C . GLU A 1 95 ? 23.939 -0.085 -13.954 1.00 93.94 95 GLU A C 1
ATOM 778 O O . GLU A 1 95 ? 24.139 -0.234 -12.750 1.00 93.94 95 GLU A O 1
ATOM 783 N N . GLU A 1 96 ? 24.055 -1.099 -14.808 1.00 91.62 96 GLU A N 1
ATOM 784 C CA . GLU A 1 96 ? 24.408 -2.448 -14.384 1.00 91.62 96 GLU A CA 1
ATOM 785 C C . GLU A 1 96 ? 25.828 -2.488 -13.808 1.00 91.62 96 GLU A C 1
ATOM 787 O O . GLU A 1 96 ? 26.034 -3.023 -12.720 1.00 91.62 96 GLU A O 1
ATOM 792 N N . ALA A 1 97 ? 26.793 -1.830 -14.455 1.00 94.19 97 ALA A N 1
ATOM 793 C CA . ALA A 1 97 ? 28.148 -1.681 -13.932 1.00 94.19 97 ALA A CA 1
ATOM 794 C C . ALA A 1 97 ? 28.182 -0.938 -12.584 1.00 94.19 97 ALA A C 1
ATOM 796 O O . ALA A 1 97 ? 28.986 -1.286 -11.721 1.00 94.19 97 ALA A O 1
ATOM 797 N N . ARG A 1 98 ? 27.292 0.043 -12.362 1.00 92.88 98 ARG A N 1
ATOM 798 C CA . ARG A 1 98 ? 27.129 0.713 -11.056 1.00 92.88 98 ARG A CA 1
ATOM 799 C C . ARG A 1 98 ? 26.498 -0.191 -10.006 1.00 92.88 98 ARG A C 1
ATOM 801 O O . ARG A 1 98 ? 26.858 -0.091 -8.839 1.00 92.88 98 ARG A O 1
ATOM 808 N N . ARG A 1 99 ? 25.558 -1.052 -10.399 1.00 92.25 99 ARG A N 1
ATOM 809 C CA . ARG A 1 99 ? 24.856 -1.981 -9.507 1.00 92.25 99 ARG A CA 1
ATOM 810 C C . ARG A 1 99 ? 25.774 -3.102 -9.031 1.00 92.25 99 ARG A C 1
ATOM 812 O O . ARG A 1 99 ? 25.757 -3.416 -7.845 1.00 92.25 99 ARG A O 1
ATOM 819 N N . MET A 1 100 ? 26.562 -3.689 -9.936 1.00 90.88 100 MET A N 1
ATOM 820 C CA . MET A 1 100 ? 27.367 -4.898 -9.702 1.00 90.88 100 MET A CA 1
ATOM 821 C C . MET A 1 100 ? 28.245 -4.867 -8.433 1.00 90.88 100 MET A C 1
ATOM 823 O O . MET A 1 100 ? 28.207 -5.852 -7.699 1.00 90.88 100 MET A O 1
ATOM 827 N N . PRO A 1 101 ? 28.958 -3.774 -8.091 1.00 90.31 101 PRO A N 1
ATOM 828 C CA . PRO A 1 101 ? 29.730 -3.677 -6.847 1.00 90.31 101 PRO A CA 1
ATOM 829 C C . PRO A 1 101 ? 28.910 -3.829 -5.557 1.00 90.31 101 PRO A C 1
ATOM 831 O O . PRO A 1 101 ? 29.464 -4.183 -4.521 1.00 90.31 101 PRO A O 1
ATOM 834 N N . TYR A 1 102 ? 27.604 -3.554 -5.603 1.00 88.06 102 TYR A N 1
ATOM 835 C CA . TYR A 1 102 ? 26.687 -3.651 -4.461 1.00 88.06 102 TYR A CA 1
ATOM 836 C C . TYR A 1 102 ? 25.854 -4.938 -4.479 1.00 88.06 102 TYR A C 1
ATOM 838 O O . TYR A 1 102 ? 25.034 -5.169 -3.587 1.00 88.06 102 TYR A O 1
ATOM 846 N N . VAL A 1 103 ? 26.038 -5.786 -5.494 1.00 85.19 103 VAL A N 1
ATOM 847 C CA . VAL A 1 103 ? 25.419 -7.108 -5.545 1.00 85.19 103 VAL A CA 1
ATOM 848 C C . VAL A 1 103 ? 26.237 -8.028 -4.657 1.00 85.19 103 VAL A C 1
ATOM 850 O O . VAL A 1 103 ? 27.325 -8.456 -5.025 1.00 85.19 103 V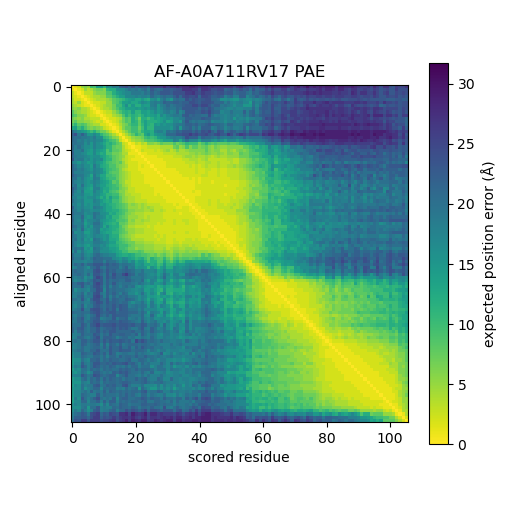AL A O 1
ATOM 853 N N . MET A 1 104 ? 25.704 -8.341 -3.480 1.00 71.25 104 MET A N 1
ATOM 854 C CA . MET A 1 104 ? 26.280 -9.360 -2.607 1.00 71.25 104 MET A CA 1
ATOM 855 C C . MET A 1 104 ? 26.296 -10.698 -3.361 1.00 71.25 104 MET A C 1
ATOM 857 O O . MET A 1 104 ? 25.236 -11.286 -3.594 1.00 71.25 104 MET A O 1
ATOM 861 N N . SER A 1 105 ? 27.476 -11.176 -3.763 1.00 68.19 105 SER A N 1
ATOM 862 C CA . SER A 1 105 ? 27.623 -12.563 -4.206 1.00 68.19 105 SER A CA 1
ATOM 863 C C . SER A 1 105 ? 27.476 -13.466 -2.984 1.00 68.19 105 SER A C 1
ATOM 865 O O . SER A 1 105 ? 28.111 -13.216 -1.958 1.00 68.19 105 SER A O 1
ATOM 867 N N . LYS A 1 106 ? 26.609 -14.474 -3.082 1.00 56.12 106 LYS A N 1
ATOM 868 C CA . LYS A 1 106 ? 26.525 -15.544 -2.084 1.00 56.12 106 LYS A CA 1
ATOM 869 C C . LYS A 1 106 ? 27.756 -16.435 -2.145 1.00 56.12 106 LYS A C 1
ATOM 871 O O . LYS A 1 106 ? 28.284 -16.598 -3.267 1.00 56.12 106 LYS A O 1
#

Solvent-accessible surface area (backbone atoms only — not comparable to full-atom values): 6832 Å² total; per-residue (Å²): 135,90,61,91,83,57,72,91,63,82,89,79,87,74,80,78,89,81,38,69,66,58,56,49,51,51,52,51,54,52,53,52,48,39,53,75,69,72,47,93,61,58,71,72,59,48,49,54,50,56,57,52,73,75,60,53,94,61,85,84,72,50,70,67,58,50,46,52,56,49,48,63,57,55,75,75,51,80,81,81,51,73,68,56,53,50,54,51,50,55,53,49,52,54,52,46,64,66,46,52,84,73,53,82,79,128

=== Feature glossary ===
Key to the feature types in this record:

— What the protein is —

Primary structure: the covalent order of the twenty standard amino acids along the backbone. Two proteins with the same sequence will (almost always) fold to the same structure; two with 30% identity often share a fold but not the details.

Database cross-references. InterPro integrates a dozen domain/family signature databases into unified entries with residue-range hits. GO terms attach function/process/location labels with evidence codes. CATH codes position the fold in a four-level structural taxonomy. Organism is the NCBI-taxonomy species name.

— Where its atoms are —

The mmCIF block holds the 3D Cartesian coordinates of each backbone atom (N, Cα, C, O) in ångströms. mmCIF is the PDB's canonical archive format — a tagged-loop text representation of the atomic model.

Six rendered views show the 3D structure from the faces of a cube — i.e. along ±x, ±y, ±z. Rendering representation is drawn randomly per protein from cartoon (secondary-structure ribbons), sticks (backbone bonds), or molecular surface; coloring is either N→C rainbow (blue at the N-terminus through red at the C-terminus) or one color per chain.

— Local backbone conformation —

DSSP 8-state secondary structure assigns each residue one of H (α-helix), G (3₁₀-helix), I (π-helix), E (extended β-strand), B (isolated β-bridge), T (hydrogen-bonded turn), S (bend), or '-' (coil). The assignment is computed from backbone hydrogen-bond geometry via the Kabsch–Sander algorithm.

P-SEA three-state annotation labels each residue as helix, strand, or coil based purely on the geometry of the Cα trace. It serves as a fallback when the full backbone (and thus DSSP) is unavailable.

The φ/ψ torsion pair specifies the backbone conformation at each residue. φ rotates about the N–Cα bond, ψ about the Cα–C bond. Steric clashes forbid most of the (φ, ψ) plane — the allowed regions (α-helix basin, β-sheet basin, left-handed helix) are the Ramachandran-allowed regions.

— Global shape and packing —

The geometric summary reports three shape descriptors. Rg (radius of gyration) measures how spread out the Cα atoms are about their centre of mass; compact globular proteins have small Rg, elongated or unfolded ones large. Cα contacts (<8 Å, |i−j|>4) count long-range residue pairs in spatial proximity — high for tightly packed folds, near zero for rods or random coil. The bounding-box extents give the protein's footprint along x, y, z in Å.

Accessible surface area quantifies burial. A residue with SASA near zero is packed into the hydrophobic core; one with SASA >100 Å² sits on the surface. Computed here via the Shrake–Rupley numerical algorithm with a 1.4 Å probe.

Plot images: a contact map (which residues are close in 3D, as an N×N binary image), a Ramachandran scatter (backbone torsion angles, revealing secondary-structure composition at a glance), and — for AlphaFold structures — a PAE heatmap (pairwise prediction confidence).

— Structural neighborhood —

The Foldseek 3Di string encodes local tertiary geometry as a 20-letter alphabet — one character per residue — derived from the relative positions of nearby Cα atoms. Unlike the amino-acid sequence, 3Di is a direct function of the 3D structure, so two proteins with the same fold have similar 3Di strings even at low sequence identity.

Nearest PDB neighbors are the top structural matches found by Foldseek when searching this structure against the entire Protein Data Bank. Each hit reports a TM-score (0 to 1; >0.5 almost always implies the same fold) and an E-value. These are *structural* homologs — they may share no detectable sequence similarity.

— Confidence and disorder —

For AlphaFold models, the B-factor field carries pLDDT — the model's own estimate of local accuracy on a 0–100 scale. Regions with pLDDT<50 should be treated as essentially unmodeled; they often correspond to intrinsically disordered segments.

B-factor (Debye–Waller factor) reflects atomic displacement in the crystal lattice. It is an experimental observable (units Å²), not a prediction; low values mean the atom is pinned down, high values mean it moves or is heterogeneous across the crystal.

Predicted aligned error is AlphaFold's pairwise confidence. Unlike pLDDT (per-residue), PAE is per-residue-pair and captures whether two parts of the structure are correctly placed relative to each other. Units are ångströms of expected positional error.